Protein AF-A0A2V8J9G3-F1 (afdb_monomer_lite)

Secondary structure (DSSP, 8-state):
-GGGG--S-EEEEEETT--TTS-HHHHHHHHHHHHHHSSTT-EEEEEETT--S-HHHH-HHHHHHHHHHHHHHHHT--

Structure (mmCIF, N/CA/C/O backbone):
data_AF-A0A2V8J9G3-F1
#
_entry.id   AF-A0A2V8J9G3-F1
#
loop_
_atom_site.group_PDB
_atom_site.id
_atom_site.type_symbol
_atom_site.label_atom_id
_atom_site.label_alt_id
_atom_site.label_comp_id
_atom_site.label_asym_id
_atom_site.label_entity_id
_atom_site.label_seq_id
_atom_site.pdbx_PDB_ins_code
_atom_site.Cartn_x
_atom_site.Cartn_y
_atom_site.Cartn_z
_atom_site.occupancy
_atom_site.B_iso_or_equiv
_atom_site.auth_seq_id
_atom_site.auth_comp_id
_atom_site.auth_asym_id
_atom_site.auth_atom_id
_atom_site.pdbx_PDB_model_num
ATOM 1 N N . TYR A 1 1 ? 3.704 -11.868 14.929 1.00 69.06 1 TYR A N 1
ATOM 2 C CA . TYR A 1 1 ? 2.821 -11.691 16.099 1.00 69.06 1 TYR A CA 1
ATOM 3 C C . TYR A 1 1 ? 2.358 -10.242 16.205 1.00 69.06 1 TYR A C 1
ATOM 5 O O . TYR A 1 1 ? 1.170 -10.014 16.368 1.00 69.06 1 TYR A O 1
ATOM 13 N N . ASP A 1 2 ? 3.246 -9.271 15.989 1.00 87.38 2 ASP A N 1
ATOM 14 C CA . ASP A 1 2 ? 2.971 -7.841 16.210 1.00 87.38 2 ASP A CA 1
ATOM 15 C C . ASP A 1 2 ? 1.805 -7.248 15.399 1.00 87.38 2 ASP A C 1
ATOM 17 O O . ASP A 1 2 ? 1.004 -6.497 15.951 1.00 87.38 2 ASP A O 1
ATOM 21 N N . TRP A 1 3 ? 1.645 -7.609 14.118 1.00 94.06 3 TRP A N 1
ATOM 22 C CA . TRP A 1 3 ? 0.591 -7.041 13.258 1.00 94.06 3 TRP A CA 1
ATOM 23 C C . TRP A 1 3 ? -0.832 -7.266 13.785 1.00 94.06 3 TRP A C 1
ATOM 25 O O . TRP A 1 3 ? -1.675 -6.380 13.666 1.00 94.06 3 TRP A O 1
ATOM 35 N N . ALA A 1 4 ? -1.085 -8.406 14.436 1.00 95.06 4 ALA A N 1
ATOM 36 C CA . ALA A 1 4 ? -2.392 -8.731 15.010 1.00 95.06 4 ALA A CA 1
ATOM 37 C C . ALA A 1 4 ? -2.782 -7.811 16.184 1.00 95.06 4 ALA A C 1
ATOM 39 O O . ALA A 1 4 ? -3.943 -7.769 16.587 1.00 95.06 4 ALA A O 1
ATOM 40 N N . HIS A 1 5 ? -1.824 -7.062 16.738 1.00 95.75 5 HIS A N 1
ATOM 41 C CA . HIS A 1 5 ? -2.046 -6.127 17.839 1.00 95.75 5 HIS A CA 1
ATOM 42 C C . HIS A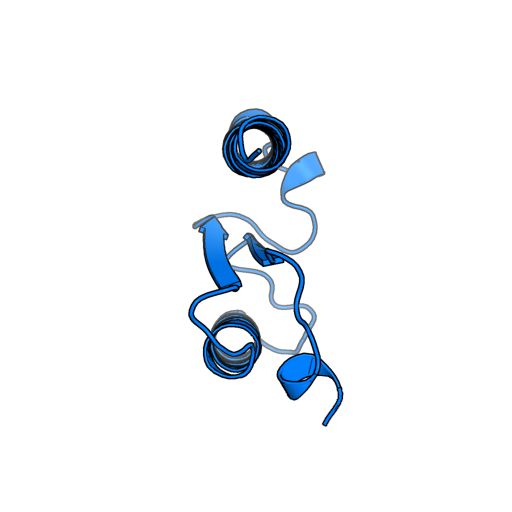 1 5 ? -2.236 -4.675 17.371 1.00 95.75 5 HIS A C 1
ATOM 44 O O . HIS A 1 5 ? -2.528 -3.802 18.193 1.00 95.75 5 HIS A O 1
ATOM 50 N N . ILE A 1 6 ? -2.100 -4.397 16.069 1.00 96.00 6 ILE A N 1
ATOM 51 C CA . ILE A 1 6 ? -2.272 -3.052 15.515 1.00 96.00 6 ILE A CA 1
ATOM 52 C C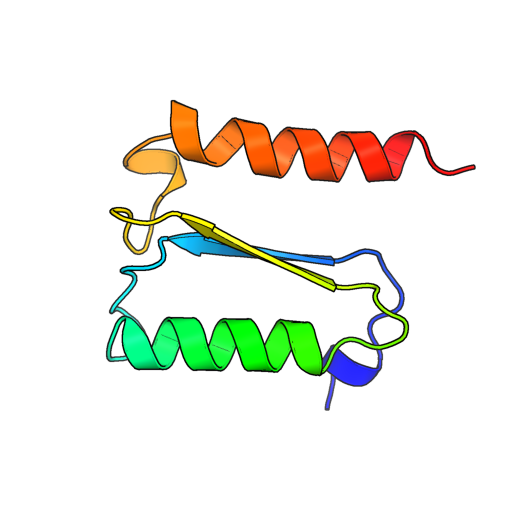 . ILE A 1 6 ? -3.749 -2.646 15.574 1.00 96.00 6 ILE A C 1
ATOM 54 O O . ILE A 1 6 ? -4.628 -3.299 15.014 1.00 96.00 6 ILE A O 1
ATOM 58 N N . LYS A 1 7 ? -4.012 -1.520 16.246 1.00 94.62 7 LYS A N 1
ATOM 59 C CA . LYS A 1 7 ? -5.353 -0.918 16.369 1.00 94.62 7 LYS A CA 1
ATOM 60 C C . LYS A 1 7 ? -5.555 0.308 15.482 1.00 94.62 7 LYS A C 1
ATOM 62 O O . LYS A 1 7 ? -6.690 0.719 15.274 1.00 94.62 7 LYS A O 1
ATOM 67 N N . ALA A 1 8 ? -4.469 0.910 15.005 1.00 94.38 8 ALA A N 1
ATOM 68 C CA . ALA A 1 8 ? -4.524 2.118 14.197 1.00 94.38 8 ALA A CA 1
ATOM 69 C C . ALA A 1 8 ? -4.928 1.798 12.747 1.00 94.38 8 ALA A C 1
ATOM 71 O O . ALA A 1 8 ? -4.533 0.746 12.226 1.00 94.38 8 ALA A O 1
ATOM 72 N N . PRO A 1 9 ? -5.648 2.707 12.061 1.00 96.06 9 PRO A N 1
ATOM 73 C CA . PRO A 1 9 ? -5.777 2.651 10.611 1.00 96.06 9 PRO A CA 1
ATOM 74 C C . PRO A 1 9 ? -4.393 2.546 9.965 1.00 96.06 9 PRO A C 1
ATOM 76 O O . PRO A 1 9 ? -3.489 3.313 10.292 1.00 96.06 9 PRO A O 1
ATOM 79 N N . THR A 1 10 ? -4.227 1.594 9.054 1.00 96.94 10 THR A N 1
ATOM 80 C CA . THR A 1 10 ? -2.940 1.242 8.452 1.00 96.94 10 THR A CA 1
ATOM 81 C C . THR A 1 10 ? -3.052 1.207 6.934 1.00 96.94 10 THR A C 1
ATOM 83 O O . THR A 1 10 ? -3.993 0.643 6.376 1.00 96.94 10 THR A O 1
ATOM 86 N N . LEU A 1 11 ? -2.063 1.781 6.254 1.00 98.00 11 LEU A N 1
ATOM 87 C CA . LEU A 1 11 ? -1.905 1.670 4.810 1.00 98.00 11 LEU A CA 1
ATOM 88 C C . LEU A 1 11 ? -0.659 0.831 4.514 1.00 98.00 11 LEU A C 1
ATOM 90 O O . LEU A 1 11 ? 0.461 1.251 4.793 1.00 98.00 11 LEU A O 1
ATOM 94 N N . VAL A 1 12 ? -0.863 -0.353 3.944 1.00 98.00 12 VAL A N 1
ATOM 95 C CA . VAL A 1 12 ? 0.202 -1.208 3.414 1.00 98.00 12 VAL A CA 1
ATOM 96 C C . VAL A 1 12 ? 0.445 -0.781 1.967 1.00 98.00 12 VAL A C 1
ATOM 98 O O . VAL A 1 12 ? -0.409 -0.981 1.104 1.00 98.00 12 VAL A O 1
ATOM 101 N N . PHE A 1 13 ? 1.577 -0.125 1.717 1.00 98.12 13 PHE A N 1
ATOM 102 C CA . PHE A 1 13 ? 1.804 0.698 0.527 1.00 98.12 13 PHE A CA 1
ATOM 103 C C . PHE A 1 13 ? 3.180 0.458 -0.097 1.00 98.12 13 PHE A C 1
ATOM 105 O O . PHE A 1 13 ? 4.149 0.257 0.631 1.00 98.12 13 PHE A O 1
ATOM 112 N N . GLY A 1 14 ? 3.284 0.509 -1.426 1.00 97.75 14 GLY A N 1
ATOM 113 C CA . GLY A 1 14 ? 4.567 0.383 -2.124 1.00 97.75 14 GLY A CA 1
ATOM 114 C C . GLY A 1 14 ? 4.433 0.206 -3.637 1.00 97.75 14 GLY A C 1
ATOM 115 O O . GLY A 1 14 ? 3.327 0.215 -4.177 1.00 97.75 14 GLY A O 1
ATOM 116 N N . GLY A 1 15 ? 5.562 0.036 -4.325 1.00 98.31 15 GLY A N 1
ATOM 117 C CA . GLY A 1 15 ? 5.588 -0.328 -5.740 1.00 98.31 15 GLY A CA 1
ATOM 118 C C . GLY A 1 15 ? 5.337 -1.824 -5.932 1.00 98.31 15 GLY A C 1
ATOM 119 O O . GLY A 1 15 ? 5.930 -2.654 -5.250 1.00 98.31 15 GLY A O 1
ATOM 120 N N . ALA A 1 16 ? 4.429 -2.194 -6.834 1.00 98.31 16 ALA A N 1
ATOM 121 C CA . ALA A 1 16 ? 4.025 -3.589 -7.032 1.00 98.31 16 ALA A CA 1
ATOM 122 C C . ALA A 1 16 ? 5.128 -4.473 -7.642 1.00 98.31 16 ALA A C 1
ATOM 124 O O . ALA A 1 16 ? 5.005 -5.704 -7.594 1.00 98.31 16 ALA A O 1
ATOM 125 N N . ASP A 1 17 ? 6.170 -3.847 -8.193 1.00 98.25 17 ASP A N 1
ATOM 126 C CA . ASP A 1 17 ? 7.281 -4.490 -8.889 1.00 98.25 17 ASP A CA 1
ATOM 127 C C . ASP A 1 17 ? 8.578 -4.480 -8.057 1.00 98.25 17 ASP A C 1
ATOM 129 O O . ASP A 1 17 ? 9.644 -4.816 -8.571 1.00 98.25 17 ASP A O 1
ATOM 133 N N . ASP A 1 18 ? 8.504 -4.148 -6.758 1.00 98.19 18 ASP A N 1
ATOM 134 C CA . ASP A 1 18 ? 9.647 -4.237 -5.842 1.00 98.19 18 ASP A CA 1
ATOM 135 C C . ASP A 1 18 ? 10.150 -5.685 -5.716 1.00 98.19 18 ASP A C 1
ATOM 137 O O . ASP A 1 18 ? 9.486 -6.567 -5.167 1.00 98.19 18 ASP A O 1
ATOM 141 N N . SER A 1 19 ? 11.359 -5.927 -6.221 1.00 96.75 19 SER A N 1
ATOM 142 C CA . SER A 1 19 ? 12.034 -7.219 -6.167 1.00 96.75 19 SER A CA 1
ATOM 143 C C . SER A 1 19 ? 13.133 -7.310 -5.107 1.00 96.75 19 SER A C 1
ATOM 145 O O . SER A 1 19 ? 13.746 -8.372 -5.002 1.00 96.75 19 SER A O 1
ATOM 147 N N . LEU A 1 20 ? 13.405 -6.261 -4.317 1.00 95.62 20 LEU A N 1
ATOM 148 C CA . LEU A 1 20 ? 14.446 -6.309 -3.276 1.00 95.62 20 LEU A CA 1
ATOM 149 C C . LEU A 1 20 ? 14.246 -7.436 -2.253 1.00 95.62 20 LEU A C 1
ATOM 151 O O . LEU A 1 20 ? 15.235 -8.052 -1.857 1.00 95.62 20 LEU A O 1
ATOM 155 N N . PRO A 1 21 ? 13.010 -7.792 -1.851 1.00 90.62 21 PRO A N 1
ATOM 156 C CA . PRO A 1 21 ? 12.787 -8.930 -0.962 1.00 90.62 21 PRO A CA 1
ATOM 157 C C . PRO A 1 21 ? 12.982 -10.302 -1.628 1.00 90.62 21 PRO A C 1
ATOM 159 O O . PRO A 1 21 ? 12.729 -11.318 -0.979 1.00 90.62 21 PRO A O 1
ATOM 162 N N . GLY A 1 22 ? 13.367 -10.344 -2.908 1.00 95.56 22 GLY A N 1
ATOM 163 C CA . GLY A 1 22 ? 13.641 -11.544 -3.701 1.00 95.56 22 GLY A CA 1
ATOM 164 C C . GLY A 1 22 ? 12.927 -11.533 -5.056 1.00 95.56 22 GLY A C 1
ATOM 165 O O . GLY A 1 22 ? 13.546 -11.759 -6.090 1.00 95.56 22 GLY A O 1
ATOM 166 N N . SER A 1 23 ? 11.619 -11.261 -5.070 1.00 97.81 23 SER A N 1
ATOM 167 C CA . SER A 1 23 ? 10.837 -11.087 -6.299 1.00 97.81 23 SER A CA 1
ATOM 168 C C . SER A 1 23 ? 9.613 -10.209 -6.054 1.00 97.81 23 SER A C 1
ATOM 170 O O . SER A 1 23 ? 9.089 -10.164 -4.940 1.00 97.81 23 SER A O 1
ATOM 172 N N . ALA A 1 24 ? 9.110 -9.573 -7.113 1.00 97.81 24 ALA A N 1
ATOM 173 C CA . ALA A 1 24 ? 7.882 -8.784 -7.050 1.00 97.81 24 ALA A CA 1
ATOM 174 C C . ALA A 1 24 ? 6.671 -9.615 -6.592 1.00 97.81 24 ALA A C 1
ATOM 176 O O . ALA A 1 24 ? 5.833 -9.144 -5.828 1.00 97.81 24 ALA A O 1
ATOM 177 N N . ALA A 1 25 ? 6.589 -10.885 -7.004 1.00 98.12 25 ALA A N 1
ATOM 178 C CA . ALA A 1 25 ? 5.531 -11.788 -6.555 1.00 98.12 25 ALA A CA 1
ATOM 179 C C . ALA A 1 25 ? 5.595 -12.030 -5.038 1.00 98.12 25 ALA A C 1
ATOM 181 O O . ALA A 1 25 ? 4.580 -11.886 -4.357 1.00 98.12 25 ALA A O 1
ATOM 182 N N . LEU A 1 26 ? 6.793 -12.314 -4.514 1.00 98.12 26 LEU A N 1
ATOM 183 C CA . LEU A 1 26 ? 7.012 -12.522 -3.083 1.00 98.12 26 LEU A CA 1
ATOM 184 C C . LEU A 1 26 ? 6.728 -11.251 -2.275 1.00 98.12 26 LEU A C 1
ATOM 186 O O . LEU A 1 26 ? 6.142 -11.321 -1.194 1.00 98.12 26 LEU A O 1
ATOM 190 N N . PHE A 1 27 ? 7.114 -10.082 -2.789 1.00 98.06 27 PHE A N 1
ATOM 191 C CA . PHE A 1 27 ? 6.787 -8.811 -2.154 1.00 98.06 27 PHE A CA 1
ATOM 192 C C . PHE A 1 27 ? 5.272 -8.610 -2.058 1.00 98.06 27 PHE A C 1
ATOM 194 O O . PHE A 1 27 ? 4.758 -8.383 -0.963 1.00 98.06 27 PHE A O 1
ATOM 201 N N . ARG A 1 28 ? 4.535 -8.771 -3.165 1.00 98.44 28 ARG A N 1
ATOM 202 C CA . ARG A 1 28 ? 3.069 -8.633 -3.170 1.00 98.44 28 ARG A CA 1
ATOM 203 C C . ARG A 1 28 ? 2.386 -9.606 -2.210 1.00 98.44 28 ARG A C 1
ATOM 205 O O . ARG A 1 28 ? 1.466 -9.199 -1.502 1.00 98.44 28 ARG A O 1
ATOM 212 N N . GLU A 1 29 ? 2.846 -10.855 -2.151 1.00 98.25 29 GLU A N 1
ATOM 213 C CA . GLU A 1 29 ? 2.336 -11.857 -1.208 1.00 98.25 29 GLU A CA 1
ATOM 214 C C . GLU A 1 29 ? 2.542 -11.414 0.246 1.00 98.25 29 GLU A C 1
ATOM 216 O O . GLU A 1 29 ? 1.600 -11.428 1.038 1.00 98.25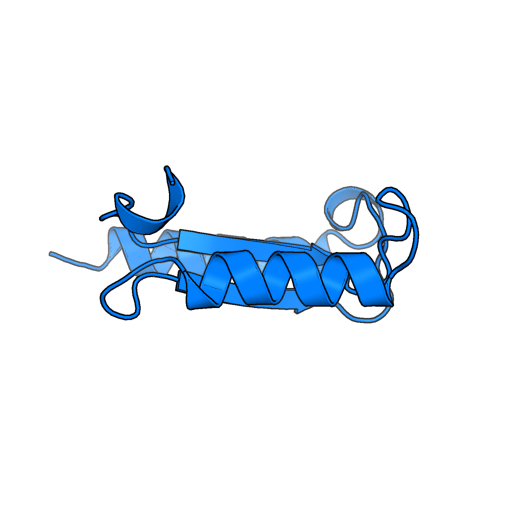 29 GLU A O 1
ATOM 221 N N . ARG A 1 30 ? 3.742 -10.935 0.591 1.00 97.31 30 ARG A N 1
ATOM 222 C CA . ARG A 1 30 ? 4.051 -10.440 1.941 1.00 97.31 30 ARG A CA 1
ATOM 223 C C . ARG A 1 30 ? 3.244 -9.197 2.306 1.00 97.31 30 ARG A C 1
ATOM 225 O O . ARG A 1 30 ? 2.745 -9.106 3.424 1.00 97.31 30 ARG A O 1
ATOM 232 N N . MET A 1 31 ? 3.066 -8.266 1.373 1.00 97.88 31 MET A N 1
ATOM 233 C CA . MET A 1 31 ? 2.244 -7.072 1.591 1.00 97.88 31 MET A CA 1
ATOM 234 C C . MET A 1 31 ? 0.773 -7.445 1.814 1.00 97.88 31 MET A C 1
ATOM 236 O O . MET A 1 31 ? 0.132 -6.921 2.728 1.00 97.88 31 MET A O 1
ATOM 240 N N . LYS A 1 32 ? 0.250 -8.410 1.047 1.00 97.94 32 LYS A N 1
ATOM 241 C CA . LYS A 1 32 ? -1.086 -8.967 1.284 1.00 97.94 32 LYS A CA 1
ATOM 242 C C . LYS A 1 32 ? -1.186 -9.639 2.651 1.00 97.94 32 LYS A C 1
ATOM 244 O O . LYS A 1 32 ? -2.131 -9.358 3.378 1.00 97.94 32 LYS A O 1
ATOM 249 N N . PHE A 1 33 ? -0.203 -10.456 3.023 1.00 97.00 33 PHE A N 1
ATOM 250 C CA . PHE A 1 33 ? -0.174 -11.113 4.328 1.00 97.00 33 PHE A CA 1
ATOM 251 C C . PHE A 1 33 ? -0.257 -10.103 5.482 1.00 97.00 33 PHE A C 1
ATOM 253 O O . PHE A 1 33 ? -1.039 -10.297 6.411 1.00 97.00 33 PHE A O 1
ATOM 260 N N . ILE A 1 34 ? 0.493 -8.996 5.411 1.00 96.50 34 ILE A N 1
ATOM 261 C CA . ILE A 1 34 ? 0.434 -7.926 6.420 1.00 96.50 34 ILE A CA 1
ATOM 262 C C . ILE A 1 34 ? -0.977 -7.333 6.494 1.00 96.50 34 ILE A C 1
ATOM 264 O O . ILE A 1 34 ? -1.538 -7.236 7.586 1.00 96.50 34 ILE A O 1
ATOM 268 N N . ALA A 1 35 ? -1.558 -6.963 5.349 1.00 97.44 35 ALA A N 1
ATOM 269 C CA . ALA A 1 35 ? -2.888 -6.359 5.301 1.00 97.44 35 ALA A CA 1
ATOM 270 C C . ALA A 1 35 ? -3.981 -7.304 5.831 1.00 97.44 35 ALA A C 1
ATOM 272 O O . ALA A 1 35 ? -4.845 -6.865 6.584 1.00 97.44 35 ALA A O 1
ATOM 273 N N . ASP A 1 36 ? -3.902 -8.595 5.500 1.00 97.19 36 ASP A N 1
ATOM 274 C CA . ASP A 1 36 ? -4.845 -9.620 5.960 1.00 97.19 36 ASP A CA 1
ATOM 275 C C . ASP A 1 36 ? -4.680 -9.945 7.461 1.00 97.19 36 ASP A C 1
ATOM 277 O O . ASP A 1 36 ? -5.619 -10.420 8.098 1.00 97.19 36 ASP A O 1
ATOM 281 N N . THR A 1 37 ? -3.498 -9.698 8.042 1.00 97.50 37 THR A N 1
ATOM 282 C CA . THR A 1 37 ? -3.215 -9.986 9.463 1.00 97.50 37 THR A CA 1
ATOM 283 C C . THR A 1 37 ? -3.698 -8.877 10.400 1.00 97.50 37 THR A C 1
ATOM 285 O O . THR A 1 37 ? -4.004 -9.137 11.566 1.00 97.50 37 THR A O 1
ATOM 288 N N . ILE A 1 38 ? -3.747 -7.629 9.930 1.00 97.44 38 ILE A N 1
ATOM 289 C CA . ILE A 1 38 ? -4.178 -6.490 10.746 1.00 97.44 38 ILE A CA 1
ATOM 290 C C . ILE A 1 38 ? -5.706 -6.564 10.949 1.00 97.44 38 ILE A C 1
ATOM 292 O O . ILE A 1 38 ? -6.459 -6.578 9.973 1.00 97.44 38 ILE A O 1
ATOM 296 N N . PRO A 1 39 ? -6.198 -6.598 12.201 1.00 95.75 39 PRO A N 1
ATOM 297 C CA . PRO A 1 39 ? -7.590 -6.930 12.492 1.00 95.75 39 PRO A CA 1
ATOM 298 C C . PRO A 1 39 ?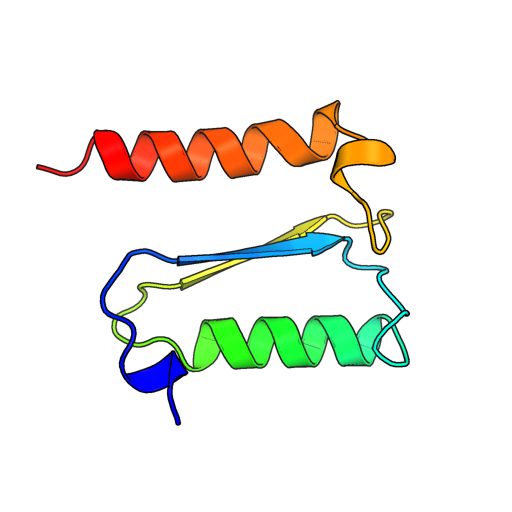 -8.570 -5.793 12.173 1.00 95.75 39 PRO A C 1
ATOM 300 O O . PRO A 1 39 ? -8.192 -4.653 11.904 1.00 95.75 39 PRO A O 1
ATOM 303 N N . ASN A 1 40 ? -9.866 -6.105 12.282 1.00 94.25 40 ASN A N 1
ATOM 304 C CA . ASN A 1 40 ? -10.982 -5.147 12.255 1.00 94.25 40 ASN A CA 1
ATOM 305 C C . ASN A 1 40 ? -11.102 -4.317 10.966 1.00 94.25 40 ASN A C 1
ATOM 307 O O . ASN A 1 40 ? -11.688 -3.238 10.981 1.00 94.25 40 ASN A O 1
ATOM 311 N N . GLY A 1 41 ? -10.535 -4.794 9.854 1.00 91.12 41 GLY A N 1
ATOM 312 C CA . GLY A 1 41 ? -10.501 -4.026 8.607 1.00 91.12 41 GLY A CA 1
ATOM 313 C C . GLY A 1 41 ? -9.669 -2.744 8.717 1.00 91.12 41 GLY A C 1
ATOM 314 O O . GLY A 1 41 ? -9.877 -1.808 7.948 1.00 91.12 41 GLY A O 1
ATOM 315 N N . ASN A 1 42 ? -8.737 -2.680 9.676 1.00 95.06 42 ASN A N 1
ATOM 316 C CA . ASN A 1 42 ? -7.909 -1.498 9.899 1.00 95.06 42 ASN A CA 1
ATOM 317 C C . ASN A 1 42 ? -6.849 -1.299 8.812 1.00 95.06 42 ASN A C 1
ATOM 319 O O . ASN A 1 42 ? -6.301 -0.203 8.719 1.00 95.06 42 ASN A O 1
ATOM 323 N N . ALA A 1 43 ? -6.550 -2.313 8.000 1.00 97.31 43 ALA A N 1
ATOM 324 C CA . ALA A 1 43 ? -5.566 -2.213 6.933 1.00 97.31 43 ALA A CA 1
ATOM 325 C C . ALA A 1 43 ? -6.196 -2.039 5.548 1.00 97.31 43 ALA A C 1
ATOM 327 O O . ALA A 1 43 ? -7.149 -2.724 5.177 1.00 97.31 43 ALA A O 1
ATOM 328 N N . LYS A 1 44 ? -5.587 -1.160 4.751 1.00 97.62 44 LYS A N 1
ATOM 329 C CA . LYS A 1 44 ? -5.783 -1.070 3.301 1.00 97.62 44 LYS A CA 1
ATOM 330 C C . LYS A 1 44 ? -4.483 -1.456 2.599 1.00 97.62 44 LYS A C 1
ATOM 332 O O . LYS A 1 44 ? -3.422 -0.970 2.980 1.00 97.62 44 LYS A O 1
ATOM 337 N N . LEU A 1 45 ? -4.568 -2.289 1.564 1.00 98.44 45 LEU A N 1
ATOM 338 C CA . LEU A 1 45 ? -3.444 -2.612 0.683 1.00 98.44 45 LEU A CA 1
ATOM 339 C C . LEU A 1 45 ? -3.515 -1.749 -0.579 1.00 98.44 45 LEU A C 1
ATOM 341 O O . LEU A 1 45 ? -4.539 -1.739 -1.260 1.00 98.44 45 LEU A O 1
ATOM 345 N N . HIS A 1 46 ? -2.428 -1.058 -0.911 1.00 98.44 46 HIS A N 1
ATOM 346 C CA . HIS A 1 46 ? -2.325 -0.269 -2.132 1.00 98.44 46 HIS A CA 1
ATOM 347 C C . HIS A 1 46 ? -0.924 -0.395 -2.736 1.00 98.44 46 HIS A C 1
ATOM 349 O O . HIS A 1 46 ? 0.027 0.221 -2.260 1.00 98.44 46 HIS A O 1
ATOM 355 N N . LEU A 1 47 ? -0.801 -1.195 -3.795 1.00 98.44 47 LEU A N 1
ATOM 356 C CA . LEU A 1 47 ? 0.452 -1.379 -4.525 1.00 98.44 47 LEU A CA 1
ATOM 357 C C . LEU A 1 47 ? 0.354 -0.741 -5.910 1.00 98.44 47 LEU A C 1
ATOM 359 O O . LEU A 1 47 ? -0.625 -0.960 -6.624 1.00 98.44 47 LEU A O 1
ATOM 363 N N . ILE A 1 48 ? 1.368 0.035 -6.286 1.00 98.50 48 ILE A N 1
ATOM 364 C CA . ILE A 1 48 ? 1.373 0.812 -7.527 1.00 98.50 48 ILE A CA 1
ATOM 365 C C . ILE A 1 48 ? 2.073 0.007 -8.623 1.00 98.50 48 ILE A C 1
ATOM 367 O O . ILE A 1 48 ? 3.274 -0.244 -8.543 1.00 98.50 48 ILE A O 1
ATOM 371 N N . ALA A 1 49 ? 1.319 -0.410 -9.641 1.00 97.88 49 ALA A N 1
ATOM 372 C CA . ALA A 1 49 ? 1.857 -1.146 -10.784 1.00 97.88 49 ALA A CA 1
ATOM 373 C C . ALA A 1 49 ? 2.886 -0.317 -11.569 1.00 97.88 49 ALA A C 1
ATOM 375 O O . ALA A 1 49 ? 2.687 0.883 -11.782 1.00 97.88 49 ALA A O 1
ATOM 376 N N . GLY A 1 50 ? 3.958 -0.965 -12.031 1.00 97.81 50 GLY A N 1
ATOM 377 C CA . GLY A 1 50 ? 5.024 -0.325 -12.799 1.00 97.81 50 GLY A CA 1
ATOM 378 C C . GLY A 1 50 ? 6.061 0.419 -11.959 1.00 97.81 50 GLY A C 1
ATOM 379 O O . GLY A 1 50 ? 6.904 1.084 -12.553 1.00 97.81 50 GLY A O 1
ATOM 380 N N . LEU A 1 51 ? 5.991 0.350 -10.621 1.00 98.31 51 LEU A N 1
ATOM 381 C CA . LEU A 1 51 ? 6.954 0.981 -9.711 1.00 98.31 51 LEU A CA 1
ATOM 382 C C . LEU A 1 51 ? 7.651 -0.052 -8.827 1.00 98.31 51 LEU A C 1
ATOM 384 O O . LEU A 1 51 ? 7.032 -1.028 -8.386 1.00 98.31 51 LEU A O 1
ATOM 388 N N . GLY A 1 52 ? 8.929 0.204 -8.556 1.00 97.62 52 GLY A N 1
ATOM 389 C CA . GLY A 1 52 ? 9.812 -0.646 -7.770 1.00 97.62 52 GLY A CA 1
ATOM 390 C C . GLY A 1 52 ? 9.929 -0.213 -6.309 1.00 97.62 52 GLY A C 1
ATOM 391 O O . GLY A 1 52 ? 8.958 0.187 -5.665 1.00 97.62 52 GLY A O 1
ATOM 392 N N . HIS A 1 53 ? 11.141 -0.335 -5.770 1.00 97.69 53 HIS A N 1
ATOM 393 C CA . HIS A 1 53 ? 11.416 -0.165 -4.344 1.00 97.69 53 HIS A CA 1
ATOM 394 C C . HIS A 1 53 ? 11.235 1.272 -3.836 1.00 97.69 53 HIS A C 1
ATOM 396 O O . HIS A 1 53 ? 10.863 1.488 -2.681 1.00 97.69 53 HIS A O 1
ATOM 402 N N . VAL A 1 54 ? 11.482 2.273 -4.685 1.00 97.06 54 VAL A N 1
ATOM 403 C CA . VAL A 1 54 ? 11.470 3.693 -4.299 1.00 97.06 54 VAL A CA 1
ATOM 404 C C . VAL A 1 54 ? 10.412 4.465 -5.093 1.00 97.06 54 VAL A C 1
ATOM 406 O O . VAL A 1 54 ? 10.728 5.442 -5.776 1.00 97.06 54 VAL A O 1
ATOM 409 N N . PRO A 1 55 ? 9.118 4.101 -4.972 1.00 97.38 55 PRO A N 1
ATOM 410 C CA . PRO A 1 55 ? 8.057 4.631 -5.832 1.00 97.38 55 PRO A CA 1
ATOM 411 C C . PRO A 1 55 ? 7.879 6.154 -5.691 1.00 97.38 55 PRO A C 1
ATOM 413 O O . PRO A 1 55 ? 7.450 6.830 -6.623 1.00 97.38 55 PRO A O 1
ATOM 416 N N . HIS A 1 56 ? 8.246 6.722 -4.538 1.00 96.94 56 HIS A N 1
ATOM 417 C CA . HIS A 1 56 ? 8.190 8.163 -4.278 1.00 96.94 56 HIS A CA 1
ATOM 418 C C . HIS A 1 56 ? 9.286 8.955 -5.007 1.00 96.94 56 HIS A C 1
ATOM 420 O O . HIS A 1 56 ? 9.101 10.145 -5.243 1.00 96.94 56 HIS A O 1
ATOM 426 N N . MET A 1 57 ? 10.398 8.309 -5.370 1.00 97.62 57 MET A N 1
ATOM 427 C CA . MET A 1 57 ? 11.459 8.898 -6.193 1.00 97.62 57 MET A CA 1
ATOM 428 C C . MET A 1 57 ? 11.212 8.646 -7.683 1.00 97.62 57 MET A C 1
ATOM 430 O O . MET A 1 57 ? 11.485 9.517 -8.500 1.00 97.62 57 MET A O 1
ATOM 434 N N . GLU A 1 58 ? 10.694 7.463 -8.031 1.00 97.25 58 GLU A N 1
ATOM 435 C CA . GLU A 1 58 ? 10.429 7.052 -9.417 1.00 97.25 58 GLU A CA 1
ATOM 436 C C . GLU A 1 58 ? 9.257 7.819 -10.048 1.00 97.25 58 GLU A C 1
ATOM 438 O O . GLU A 1 58 ? 9.353 8.258 -11.192 1.00 97.25 58 GLU A O 1
ATOM 443 N N . ALA A 1 59 ? 8.153 7.965 -9.309 1.00 98.25 59 ALA A N 1
ATOM 444 C CA . ALA A 1 59 ? 6.917 8.586 -9.786 1.00 98.25 59 ALA A CA 1
ATOM 445 C C . ALA A 1 59 ? 6.134 9.233 -8.621 1.00 98.25 59 ALA A C 1
ATOM 447 O O . ALA A 1 59 ? 5.086 8.718 -8.199 1.00 98.25 59 ALA A O 1
ATOM 448 N N . PRO A 1 60 ? 6.625 10.348 -8.044 1.00 97.94 60 PRO A N 1
ATOM 449 C CA . PRO A 1 60 ? 5.959 11.038 -6.933 1.00 97.94 60 PRO A CA 1
ATOM 450 C C . PRO A 1 60 ? 4.509 11.433 -7.248 1.00 97.94 60 PRO A C 1
ATOM 452 O O . PRO A 1 60 ? 3.660 11.437 -6.357 1.00 97.94 60 PRO A O 1
ATOM 455 N N . GLU A 1 61 ? 4.196 11.720 -8.509 1.00 98.12 61 GLU A N 1
ATOM 456 C CA . GLU A 1 61 ? 2.857 12.061 -8.991 1.00 98.12 61 GLU A CA 1
ATOM 457 C C . GLU A 1 61 ? 1.867 10.891 -8.919 1.00 98.12 61 GLU A C 1
ATOM 459 O O . GLU A 1 61 ? 0.664 11.121 -8.814 1.00 98.12 61 GLU A O 1
ATOM 464 N N . LYS A 1 62 ? 2.356 9.646 -8.924 1.00 97.81 62 LYS A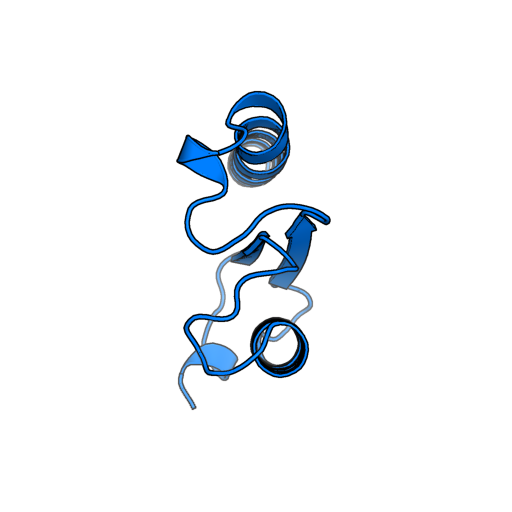 N 1
ATOM 465 C CA . LYS A 1 62 ? 1.539 8.439 -8.712 1.00 97.81 62 LYS A CA 1
ATOM 466 C C . LYS A 1 62 ? 1.530 8.007 -7.248 1.00 97.81 62 LYS A C 1
ATOM 468 O O . LYS A 1 62 ? 0.537 7.462 -6.774 1.00 97.81 62 LYS A O 1
ATOM 473 N N . THR A 1 63 ? 2.618 8.276 -6.531 1.00 98.12 63 THR A N 1
ATOM 474 C CA . THR A 1 63 ? 2.845 7.783 -5.167 1.00 98.12 63 THR A CA 1
ATOM 475 C C . THR A 1 63 ? 2.249 8.689 -4.092 1.00 98.12 63 THR A C 1
ATOM 477 O O . THR A 1 63 ? 1.617 8.210 -3.151 1.00 98.12 63 THR A O 1
ATOM 480 N N . ASN A 1 64 ? 2.396 10.007 -4.215 1.00 98.12 64 ASN A N 1
ATOM 481 C CA . ASN A 1 64 ? 1.951 10.939 -3.178 1.00 98.12 64 ASN A CA 1
ATOM 482 C C . ASN A 1 64 ? 0.420 11.040 -3.046 1.00 98.12 64 ASN A C 1
ATOM 484 O O . ASN A 1 64 ? -0.058 11.070 -1.910 1.00 98.12 64 ASN A O 1
ATOM 488 N N . PRO A 1 65 ? -0.381 11.069 -4.133 1.00 98.00 65 PRO A N 1
ATOM 489 C CA . PRO A 1 65 ? -1.833 11.201 -4.011 1.00 98.00 65 PRO A CA 1
ATOM 490 C C . PRO A 1 65 ? -2.524 10.135 -3.140 1.00 98.00 65 PRO A C 1
ATOM 492 O O . PRO A 1 65 ? -3.274 10.539 -2.247 1.00 98.00 65 PRO A O 1
ATOM 495 N N . PRO A 1 66 ? -2.292 8.813 -3.310 1.00 97.44 66 PRO A N 1
ATOM 496 C CA . PRO A 1 66 ? -2.937 7.802 -2.466 1.00 97.44 66 PRO A CA 1
ATOM 497 C C . PRO A 1 66 ? -2.502 7.890 -0.996 1.00 97.44 66 PRO A C 1
ATOM 499 O O . PRO A 1 66 ? -3.340 7.733 -0.105 1.00 97.44 66 PRO A O 1
ATOM 502 N N . LEU A 1 67 ? -1.231 8.210 -0.724 1.00 97.44 67 LEU A N 1
ATOM 503 C CA . LEU A 1 67 ? -0.740 8.421 0.642 1.00 97.44 67 LEU A CA 1
ATOM 504 C C . LEU A 1 67 ? -1.429 9.623 1.306 1.00 97.44 67 LEU A C 1
ATOM 506 O O . LEU A 1 67 ? -1.944 9.512 2.418 1.00 97.44 67 LEU A O 1
ATOM 510 N N . ILE A 1 68 ? -1.485 10.766 0.617 1.00 97.62 68 ILE A N 1
ATOM 511 C CA . ILE A 1 68 ? -2.130 11.983 1.129 1.00 97.62 68 ILE A CA 1
ATOM 512 C C . ILE A 1 68 ? -3.628 11.751 1.353 1.00 97.62 68 ILE A C 1
ATOM 514 O O . ILE A 1 68 ? -4.167 12.213 2.359 1.00 97.62 68 ILE A O 1
ATOM 518 N N . ALA A 1 69 ? -4.303 11.041 0.444 1.00 97.00 69 ALA A N 1
ATOM 519 C CA . ALA A 1 69 ? -5.716 10.702 0.595 1.00 97.00 69 ALA A CA 1
ATOM 520 C C . ALA A 1 69 ? -5.962 9.899 1.881 1.00 97.00 69 ALA A C 1
ATOM 522 O O . ALA A 1 69 ? -6.801 10.290 2.691 1.00 97.00 69 ALA A O 1
ATOM 523 N N . PHE A 1 70 ? -5.169 8.850 2.119 1.00 96.88 70 PHE A N 1
ATOM 524 C CA . PHE A 1 70 ? -5.255 8.048 3.340 1.00 96.88 70 PHE A CA 1
ATOM 525 C C . PHE A 1 70 ? -5.022 8.879 4.613 1.00 96.88 70 PHE A C 1
ATOM 527 O O . PHE A 1 70 ? -5.778 8.762 5.577 1.00 96.88 70 PHE A O 1
ATOM 534 N N . LEU A 1 71 ? -4.015 9.759 4.616 1.00 95.81 71 LEU A N 1
ATOM 535 C CA . LEU A 1 71 ? -3.732 10.625 5.766 1.00 95.81 71 LEU A CA 1
ATOM 536 C C . LEU A 1 71 ? -4.884 11.601 6.051 1.00 95.81 71 LEU A C 1
ATOM 538 O O . LEU A 1 71 ? -5.246 11.803 7.210 1.00 95.81 71 LEU A O 1
ATOM 542 N N . LYS A 1 72 ? -5.501 12.170 5.008 1.00 96.06 72 LYS A N 1
ATOM 543 C CA . LYS A 1 72 ? -6.670 13.052 5.153 1.00 96.06 72 LYS A CA 1
ATOM 544 C C . LYS A 1 72 ? -7.886 12.318 5.718 1.00 96.06 72 LYS A C 1
ATOM 546 O O . LYS A 1 72 ? -8.548 12.868 6.592 1.00 96.06 72 LYS A O 1
ATOM 551 N N . GLU A 1 73 ? -8.147 11.081 5.288 1.00 92.81 73 GLU A N 1
ATOM 552 C CA . GLU A 1 73 ? -9.216 10.254 5.873 1.00 92.81 73 GLU A CA 1
ATOM 553 C C . GLU A 1 73 ? -9.040 10.066 7.388 1.00 92.81 73 GLU A C 1
ATOM 555 O O . GLU A 1 73 ? -10.025 10.050 8.124 1.00 92.81 73 GLU A O 1
ATOM 560 N N . GLY A 1 74 ? -7.795 9.930 7.857 1.00 85.94 74 GLY A N 1
ATOM 561 C CA . GLY A 1 74 ? -7.480 9.787 9.280 1.00 85.94 74 GLY A CA 1
ATOM 562 C C . GLY A 1 74 ? -7.754 11.049 10.102 1.00 85.94 74 GLY A C 1
ATOM 563 O O . GLY A 1 74 ? -8.159 10.939 11.252 1.00 85.94 74 GLY A O 1
ATOM 564 N N . ILE A 1 75 ? -7.584 12.234 9.508 1.00 84.88 75 ILE A N 1
ATOM 565 C CA . ILE A 1 75 ? -7.844 13.528 10.163 1.00 84.88 75 ILE A CA 1
ATOM 566 C C . ILE A 1 75 ? -9.350 13.809 10.268 1.00 84.88 75 ILE A C 1
ATOM 568 O O . ILE A 1 75 ? -9.795 14.489 11.186 1.00 84.88 75 ILE A O 1
ATOM 572 N N . SER A 1 76 ? -10.147 13.304 9.326 1.00 74.81 76 SER A N 1
ATOM 573 C CA . SER A 1 76 ? -11.596 13.540 9.279 1.00 74.81 76 SER A CA 1
ATOM 574 C C . SER A 1 76 ? -12.427 12.581 10.139 1.00 74.81 76 SER A C 1
ATOM 576 O O . SER A 1 76 ? -13.651 12.710 10.160 1.00 74.81 76 SER A O 1
ATOM 578 N N . LYS A 1 77 ? -11.806 11.615 10.826 1.00 61.53 77 LYS A N 1
ATOM 579 C CA . LYS A 1 77 ? -12.509 10.729 11.761 1.00 61.53 77 LYS A CA 1
ATOM 580 C C . LYS A 1 77 ? -12.585 11.400 13.145 1.00 61.53 77 LYS A C 1
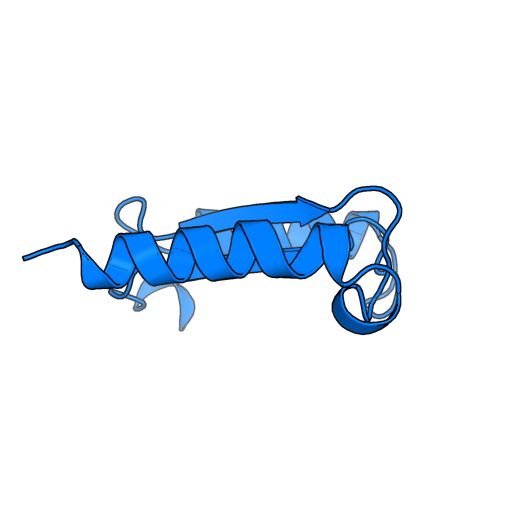ATOM 582 O O . LYS A 1 77 ? -11.533 11.805 13.636 1.00 61.53 77 LYS A O 1
ATOM 587 N N . PRO A 1 78 ? -13.790 11.559 13.729 1.00 53.09 78 PRO A N 1
ATOM 588 C CA . PRO A 1 78 ? -13.962 12.122 15.069 1.00 53.09 78 PRO A CA 1
ATOM 589 C C . PRO A 1 78 ? -13.340 11.244 16.159 1.00 53.09 78 PRO A C 1
ATOM 591 O O . PRO A 1 78 ? -13.221 10.014 15.940 1.00 53.09 78 PRO A O 1
#

Foldseek 3Di:
DVQLVDPAQEELEEACAACPVPGSVVVVVVSVVSCVNRPDNSYDYDHHYPGYGCCCVVPVVRRVVVVVVSVVVRVPDD

pLDDT: mean 94.92, std 7.74, range [53.09, 98.5]

Sequence (78 aa):
YDWAHIKAPTLVFGGADDSLPGSAALFRERMKFIADTIPNGNAKLHLIAGLGHVPHMEAPEKTNPPLIAFLKEGISKP

Radius of gyration: 13.18 Å; chains: 1; bounding box: 28×26×31 Å